Protein AF-X1B6W2-F1 (afdb_monomer_lite)

Foldseek 3Di:
DKDWDDPPPPPDIDDIDDQPDAFDDWDWDQFPVRKIKIWGWHLPPQGAIKIWIGNPVHHTDPVRIDGQTGDDQDDDPVRHRPPDDPVQASPKFPWDWDQDPVRKIKIWIWHADPVVRDIDIDIGIGHDD

pLDDT: mean 88.71, std 12.76, range [46.94, 98.75]

Radius of gyration: 16.33 Å; chains: 1; bounding box: 41×33×41 Å

Secondary structure (DSSP, 8-state):
-EE---SSTTSS----EE-S---S-EEEEE-TTS-EEEEEEE-SSSPEEEEEEESSSS---GGG-EEEE-----B-TTSSB-SS--HHHH--EEEEEEE-TTS-EEEEEEEEETTTTEEEEEEEEE---

InterPro domains:
  IPR036278 Sialidase superfamily [SSF50939] (3-122)

Organism: NCBI:txid412755

Structure (mmCIF, N/CA/C/O backbone):
data_AF-X1B6W2-F1
#
_entry.id   AF-X1B6W2-F1
#
loop_
_atom_site.group_PDB
_atom_site.id
_atom_site.type_symbol
_atom_site.label_atom_id
_atom_site.label_alt_id
_atom_site.label_comp_id
_atom_site.label_asym_id
_atom_site.label_entity_id
_atom_site.label_seq_id
_atom_site.pdbx_PDB_ins_code
_atom_site.Cartn_x
_atom_site.Cartn_y
_atom_site.Cartn_z
_atom_site.occupancy
_atom_site.B_iso_or_equiv
_atom_site.auth_seq_id
_atom_site.auth_comp_id
_atom_site.auth_asym_id
_atom_site.auth_atom_id
_atom_sit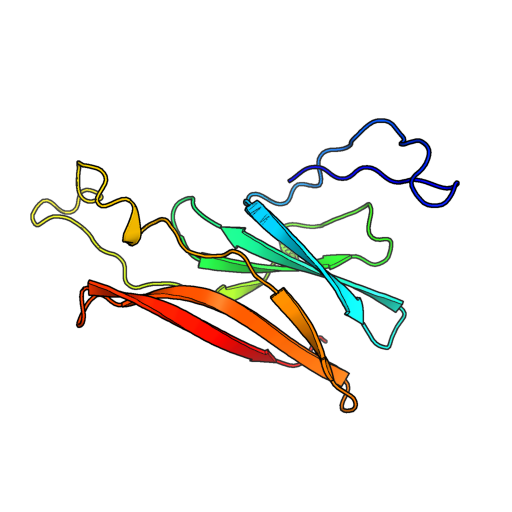e.pdbx_PDB_model_num
ATOM 1 N N . LEU A 1 1 ? -4.711 10.112 -0.545 1.00 90.69 1 LEU A N 1
ATOM 2 C CA . LEU A 1 1 ? -5.714 9.124 -0.106 1.00 90.69 1 LEU A CA 1
ATOM 3 C C . LEU A 1 1 ? -6.691 9.778 0.863 1.00 90.69 1 LEU A C 1
ATOM 5 O O . LEU A 1 1 ? -6.368 10.792 1.482 1.00 90.69 1 LEU A O 1
ATOM 9 N N . PHE A 1 2 ? -7.896 9.226 0.931 1.00 92.94 2 PHE A N 1
ATOM 10 C CA . PHE A 1 2 ? -8.923 9.574 1.907 1.00 92.94 2 PHE A CA 1
ATOM 11 C C . PHE A 1 2 ? -9.391 8.280 2.567 1.00 92.94 2 PHE A C 1
ATOM 13 O O . PHE A 1 2 ? -9.331 7.227 1.935 1.00 92.94 2 PHE A O 1
ATOM 20 N N . VAL A 1 3 ? -9.849 8.373 3.808 1.00 93.00 3 VAL A N 1
ATOM 21 C CA . VAL A 1 3 ? -10.404 7.254 4.570 1.00 93.00 3 VAL A CA 1
ATOM 22 C C . VAL A 1 3 ? -11.816 7.604 5.015 1.00 93.00 3 VAL A C 1
ATOM 24 O O . VAL A 1 3 ? -12.108 8.760 5.322 1.00 93.00 3 VAL A O 1
ATOM 27 N N . SER A 1 4 ? -12.691 6.611 5.036 1.00 94.50 4 SER A N 1
ATOM 28 C CA . SER A 1 4 ? -13.959 6.650 5.755 1.00 94.50 4 SER A CA 1
ATOM 29 C C . SER A 1 4 ? -14.124 5.320 6.481 1.00 94.50 4 SER A C 1
ATOM 31 O O . SER A 1 4 ? -13.552 4.320 6.051 1.00 94.50 4 SER A O 1
ATOM 33 N N . SER A 1 5 ? -14.877 5.316 7.573 1.00 94.00 5 SER A N 1
ATOM 34 C CA . SER A 1 5 ? -15.165 4.127 8.368 1.00 94.00 5 SER A CA 1
ATOM 35 C C . SER A 1 5 ? -16.667 3.862 8.417 1.00 94.00 5 SER A C 1
ATOM 37 O O . SER A 1 5 ? -17.491 4.765 8.234 1.00 94.00 5 SER A O 1
ATOM 39 N N . SER A 1 6 ? -16.996 2.599 8.659 1.00 95.81 6 SER A N 1
ATOM 40 C CA . SER A 1 6 ? -18.341 2.102 8.915 1.00 95.81 6 SER A CA 1
ATOM 41 C C . SER A 1 6 ? -18.321 1.343 10.239 1.00 95.81 6 SER A C 1
ATOM 43 O O . SER A 1 6 ? -17.375 0.606 10.513 1.00 95.81 6 SER A O 1
ATOM 45 N N . GLU A 1 7 ? -19.366 1.522 11.043 1.00 96.12 7 GLU A N 1
ATOM 46 C CA . GLU A 1 7 ? -19.573 0.803 12.310 1.00 96.12 7 GLU A CA 1
ATOM 47 C C . GLU A 1 7 ? -20.705 -0.238 12.200 1.00 96.12 7 GLU A C 1
ATOM 49 O O . GLU A 1 7 ? -21.035 -0.913 13.170 1.00 96.12 7 GLU A O 1
ATOM 54 N N . ASP A 1 8 ? -21.296 -0.393 11.010 1.00 97.62 8 ASP A N 1
ATOM 55 C CA . ASP A 1 8 ? -22.479 -1.221 10.745 1.00 97.62 8 ASP A CA 1
ATOM 56 C C . ASP A 1 8 ? -22.242 -2.265 9.639 1.00 97.62 8 ASP A C 1
ATOM 58 O O . ASP A 1 8 ? -23.157 -2.656 8.914 1.00 97.62 8 ASP A O 1
ATOM 62 N N . GLY A 1 9 ? -20.997 -2.733 9.499 1.00 96.81 9 GLY A N 1
ATOM 63 C CA . GLY A 1 9 ? -20.641 -3.782 8.538 1.00 96.81 9 GLY A CA 1
ATOM 64 C C . GLY A 1 9 ? -20.656 -3.325 7.076 1.00 96.81 9 GLY A C 1
ATOM 65 O O . GLY A 1 9 ? -20.796 -4.152 6.178 1.00 96.81 9 GLY A O 1
ATOM 66 N N . GLY A 1 10 ? -20.510 -2.021 6.827 1.00 97.56 10 GLY A N 1
ATOM 67 C CA . GLY A 1 10 ? -20.442 -1.427 5.491 1.00 97.56 10 GLY A CA 1
ATOM 68 C C . GLY A 1 10 ? -21.782 -0.935 4.939 1.00 97.56 10 GLY A C 1
ATOM 69 O O . GLY A 1 10 ? -21.830 -0.540 3.772 1.00 97.56 10 GLY A O 1
ATOM 70 N N . ALA A 1 11 ? -22.854 -0.941 5.741 1.00 98.12 11 ALA A N 1
ATOM 71 C CA . ALA A 1 11 ? -24.177 -0.479 5.318 1.00 98.12 11 ALA A CA 1
ATOM 72 C C . ALA A 1 11 ? -24.259 1.055 5.221 1.00 98.12 11 ALA A C 1
ATOM 74 O O . ALA A 1 11 ? -24.888 1.585 4.302 1.00 98.12 11 ALA A O 1
ATOM 75 N N . SER A 1 12 ? -23.587 1.773 6.121 1.00 97.62 12 SER A N 1
ATOM 76 C CA . SER A 1 12 ? -23.431 3.225 6.089 1.00 97.62 12 SER A CA 1
ATOM 77 C C . SER A 1 12 ? -21.998 3.645 6.418 1.00 97.62 12 SER A C 1
ATOM 79 O O . SER A 1 12 ? -21.203 2.878 6.961 1.00 97.62 12 SER A O 1
ATOM 81 N N . TRP A 1 13 ? -21.645 4.873 6.030 1.00 97.75 13 TRP A N 1
ATOM 82 C CA . TRP A 1 13 ? -20.280 5.387 6.121 1.00 97.75 13 TRP A CA 1
ATOM 83 C C . TRP A 1 13 ? -20.260 6.774 6.742 1.00 97.75 13 TRP A C 1
ATOM 85 O O . TRP A 1 13 ? -21.103 7.624 6.443 1.00 97.75 13 TRP A O 1
ATOM 95 N N . GLY A 1 14 ? -19.246 7.022 7.566 1.00 96.19 14 GLY A N 1
ATOM 96 C CA . GLY A 1 14 ? -18.970 8.346 8.094 1.00 96.19 14 GLY A CA 1
ATOM 97 C C . GLY A 1 14 ? -18.510 9.335 7.017 1.00 96.19 14 GLY A C 1
ATOM 98 O O . GLY A 1 14 ? -18.289 9.015 5.843 1.00 96.19 14 GLY A O 1
ATOM 99 N N . ARG A 1 15 ? -18.312 10.586 7.435 1.00 95.88 15 ARG A N 1
ATOM 100 C CA . ARG A 1 15 ? -17.674 11.597 6.588 1.00 95.88 15 ARG A CA 1
ATOM 101 C C . ARG A 1 15 ? -16.214 11.211 6.342 1.00 95.88 15 ARG A C 1
ATOM 103 O O . ARG A 1 15 ? -15.466 11.004 7.296 1.00 95.88 15 ARG A O 1
ATOM 110 N N . TYR A 1 16 ? -15.799 11.208 5.077 1.00 94.38 16 TYR A N 1
ATOM 111 C CA . TYR A 1 16 ? -14.410 10.938 4.719 1.00 94.38 16 TYR A CA 1
ATOM 112 C C . TYR A 1 16 ? -13.444 11.981 5.306 1.00 94.38 16 TYR A C 1
ATOM 114 O O . TYR A 1 16 ? -13.775 13.161 5.467 1.00 94.38 16 TYR A O 1
ATOM 122 N N . ARG A 1 17 ? -12.216 11.544 5.584 1.00 92.06 17 ARG A N 1
ATOM 123 C CA . ARG A 1 17 ? -11.110 12.358 6.099 1.00 92.06 17 ARG A CA 1
ATOM 124 C C . ARG A 1 17 ? -9.878 12.173 5.226 1.00 92.06 17 ARG A C 1
ATOM 126 O O . ARG A 1 17 ? -9.690 11.136 4.594 1.00 92.06 17 ARG A O 1
ATOM 133 N N . ARG A 1 18 ? -9.040 13.204 5.147 1.00 92.00 18 ARG A N 1
ATOM 134 C CA . ARG A 1 18 ? -7.771 13.138 4.414 1.00 92.00 18 ARG A CA 1
ATOM 135 C C . ARG A 1 18 ? -6.748 12.407 5.279 1.00 92.00 18 ARG A C 1
ATOM 137 O O . ARG A 1 18 ? -6.579 12.784 6.428 1.00 92.00 18 ARG A O 1
ATOM 144 N N . THR A 1 19 ? -6.048 11.423 4.718 1.00 91.38 19 THR A N 1
ATOM 145 C CA . THR A 1 19 ? -5.067 10.614 5.469 1.00 91.38 19 THR A CA 1
ATOM 146 C C . THR A 1 19 ? -3.666 11.229 5.499 1.00 91.38 19 THR A C 1
ATOM 148 O O . THR A 1 19 ? -2.747 10.641 6.034 1.00 91.38 19 THR A O 1
ATOM 151 N N . GLY A 1 20 ? -3.423 12.359 4.833 1.00 90.62 20 GLY A N 1
ATOM 152 C CA . GLY A 1 20 ? -2.059 12.876 4.632 1.00 90.62 20 GLY A CA 1
ATOM 153 C C . GLY A 1 20 ? -1.246 12.094 3.588 1.00 90.62 20 GLY A C 1
ATOM 154 O O . GLY A 1 20 ? -0.531 12.712 2.809 1.00 90.62 20 GLY A O 1
ATOM 155 N N . LEU A 1 21 ? -1.453 10.778 3.448 1.00 93.19 21 LEU A N 1
ATOM 156 C CA . LEU A 1 21 ? -0.775 9.948 2.448 1.00 93.19 21 LEU A CA 1
ATOM 157 C C . LEU A 1 21 ? -1.078 10.412 1.016 1.00 93.19 21 LEU A C 1
ATOM 159 O O . LEU A 1 21 ? -2.233 10.422 0.561 1.00 93.19 21 LEU A O 1
ATOM 163 N N . TRP A 1 22 ? -0.030 10.748 0.267 1.00 93.00 22 TRP A N 1
ATOM 164 C CA . TRP A 1 22 ? -0.131 11.076 -1.151 1.00 93.00 22 TRP A CA 1
ATOM 165 C C . TRP A 1 22 ? 0.078 9.822 -2.007 1.00 93.00 22 TRP A C 1
ATOM 167 O O . TRP A 1 22 ? 1.161 9.249 -2.019 1.00 93.00 22 TRP A O 1
ATOM 177 N N . GLY A 1 23 ? -0.944 9.392 -2.746 1.00 93.25 23 GLY A N 1
ATOM 178 C CA . GLY A 1 23 ? -0.869 8.193 -3.583 1.00 93.25 23 GLY A CA 1
ATOM 179 C C . GLY A 1 23 ? -2.233 7.585 -3.897 1.00 93.25 23 GLY A C 1
ATOM 180 O O . GLY A 1 23 ? -3.250 8.108 -3.434 1.00 93.25 23 GLY A O 1
ATOM 181 N N . TYR A 1 24 ? -2.241 6.539 -4.729 1.00 94.50 24 TYR A N 1
ATOM 182 C CA . TYR A 1 24 ? -3.373 5.657 -5.052 1.00 94.50 24 TYR A CA 1
ATOM 183 C C . TYR A 1 24 ? -2.954 4.522 -6.028 1.00 94.50 24 TYR A C 1
ATOM 185 O O . TYR A 1 24 ? -1.966 4.675 -6.754 1.00 94.50 24 TYR A O 1
ATOM 193 N N . PRO A 1 25 ? -3.737 3.424 -6.118 1.00 96.19 25 PRO A N 1
ATOM 194 C CA . PRO A 1 25 ? -4.671 2.965 -5.085 1.00 96.19 25 PRO A CA 1
ATOM 195 C C . PRO A 1 25 ? -3.901 2.442 -3.861 1.00 96.19 25 PRO A C 1
ATOM 197 O O . PRO A 1 25 ? -2.677 2.291 -3.922 1.00 96.19 25 PRO A O 1
ATOM 200 N N . ALA A 1 26 ? -4.621 2.221 -2.764 1.00 95.56 26 ALA A N 1
ATOM 201 C CA . ALA A 1 26 ? -4.091 1.631 -1.541 1.00 95.56 26 ALA A CA 1
ATOM 202 C C . ALA A 1 26 ? -4.736 0.270 -1.275 1.00 95.56 26 ALA A C 1
ATOM 204 O O . ALA A 1 26 ? -5.889 0.066 -1.652 1.00 95.56 26 ALA A O 1
ATOM 205 N N . ASP A 1 27 ? -3.997 -0.597 -0.599 1.00 97.69 27 ASP A N 1
ATOM 206 C CA . ASP A 1 27 ? -4.463 -1.850 -0.017 1.00 97.69 27 ASP A CA 1
ATOM 207 C C . ASP A 1 27 ? -4.015 -1.922 1.445 1.00 97.69 27 ASP A C 1
ATOM 209 O O . ASP A 1 27 ? -2.957 -1.382 1.786 1.00 97.69 27 ASP A O 1
ATOM 213 N N . LEU A 1 28 ? -4.840 -2.514 2.310 1.00 95.81 28 LEU A N 1
ATOM 214 C CA . LEU A 1 28 ? -4.631 -2.521 3.757 1.00 95.81 28 LEU A CA 1
ATOM 215 C C . LEU A 1 28 ? -4.592 -3.947 4.302 1.00 95.81 28 LEU A C 1
ATOM 217 O O . LEU A 1 28 ? -5.440 -4.769 3.964 1.00 95.81 28 LEU A O 1
ATOM 221 N N . VAL A 1 29 ? -3.664 -4.195 5.226 1.00 97.50 29 VAL A N 1
ATOM 222 C CA . VAL A 1 29 ? -3.589 -5.434 6.010 1.00 97.50 29 VAL A CA 1
ATOM 223 C C . VAL A 1 29 ? -3.394 -5.141 7.490 1.00 97.50 29 VAL A C 1
ATOM 225 O O . VAL A 1 29 ? -2.745 -4.162 7.859 1.00 97.50 29 VAL A O 1
ATOM 228 N N . THR A 1 30 ? -3.937 -6.011 8.338 1.00 97.38 30 THR A N 1
ATOM 229 C CA . THR A 1 30 ? -3.720 -5.978 9.788 1.00 97.38 30 THR A CA 1
ATOM 230 C C . THR A 1 30 ? -2.461 -6.762 10.135 1.00 97.38 30 THR A C 1
ATOM 232 O O . THR A 1 30 ? -2.328 -7.920 9.744 1.00 97.38 30 THR A O 1
ATOM 235 N N . LEU A 1 31 ? -1.544 -6.131 10.862 1.00 97.06 31 LEU A N 1
ATOM 236 C CA . LEU A 1 31 ? -0.317 -6.734 11.375 1.00 97.06 31 LEU A CA 1
ATOM 237 C C . LEU A 1 31 ? -0.605 -7.600 12.611 1.00 97.06 31 LEU A C 1
ATOM 239 O O . LEU A 1 31 ? -1.655 -7.479 13.243 1.00 97.06 31 LEU A O 1
ATOM 243 N N . GLY A 1 32 ? 0.345 -8.464 12.981 1.00 95.00 32 GLY A N 1
ATOM 244 C CA . GLY A 1 32 ? 0.187 -9.397 14.106 1.00 95.00 32 GLY A CA 1
ATOM 245 C C . GLY A 1 32 ? -0.024 -8.729 15.473 1.00 95.00 32 GLY A C 1
ATOM 246 O O . GLY A 1 32 ? -0.554 -9.358 16.384 1.00 95.00 32 GLY A O 1
ATOM 247 N N . ASP A 1 33 ? 0.347 -7.456 15.611 1.00 94.69 33 ASP A N 1
ATOM 248 C CA . ASP A 1 33 ? 0.161 -6.644 16.820 1.00 94.69 33 ASP A CA 1
ATOM 249 C C . ASP A 1 33 ? -1.105 -5.763 16.790 1.00 94.69 33 ASP A C 1
ATOM 251 O O . ASP A 1 33 ? -1.336 -4.983 17.712 1.00 94.69 33 ASP A O 1
ATOM 255 N N . GLY A 1 34 ? -1.940 -5.895 15.754 1.00 95.38 34 GLY A N 1
ATOM 256 C CA . GLY A 1 34 ? -3.193 -5.154 15.600 1.00 95.38 34 GLY A CA 1
ATOM 257 C C . GLY A 1 34 ? -3.069 -3.816 14.870 1.00 95.38 34 GLY A C 1
ATOM 258 O O . GLY A 1 34 ? -4.101 -3.251 14.506 1.00 95.38 34 GLY A O 1
ATOM 259 N N . ARG A 1 35 ? -1.851 -3.330 14.587 1.00 95.75 35 ARG A N 1
ATOM 260 C CA . ARG A 1 35 ? -1.647 -2.153 13.727 1.00 95.75 35 ARG A CA 1
ATOM 261 C C . ARG A 1 35 ? -2.084 -2.448 12.288 1.00 95.75 35 ARG A C 1
ATOM 263 O O . ARG A 1 35 ? -2.183 -3.599 11.865 1.00 95.75 35 ARG A O 1
ATOM 270 N N . LEU A 1 36 ? -2.309 -1.403 11.500 1.00 95.69 36 LEU A N 1
ATOM 271 C CA . LEU A 1 36 ? -2.690 -1.488 10.090 1.00 95.69 36 LEU A CA 1
ATOM 272 C C . LEU A 1 36 ? -1.559 -0.986 9.195 1.00 95.69 36 LEU A C 1
ATOM 274 O O . LEU A 1 36 ? -1.050 0.117 9.381 1.00 95.69 36 LEU A O 1
ATOM 278 N N . LEU A 1 37 ? -1.200 -1.767 8.179 1.00 97.06 37 LEU A N 1
ATOM 279 C CA . LEU A 1 37 ? -0.279 -1.356 7.123 1.00 97.06 37 LEU A CA 1
ATOM 280 C C . LEU A 1 37 ? -1.067 -1.040 5.853 1.00 97.06 37 LEU A C 1
ATOM 282 O O . LEU A 1 37 ? -1.794 -1.891 5.349 1.00 97.06 37 LEU A O 1
ATOM 286 N N . ALA A 1 38 ? -0.879 0.160 5.304 1.00 97.06 38 ALA A N 1
ATOM 287 C CA . ALA A 1 38 ? -1.356 0.530 3.977 1.00 97.06 38 ALA A CA 1
ATOM 288 C C . ALA A 1 38 ? -0.205 0.488 2.975 1.00 97.06 38 ALA A C 1
ATOM 290 O O . ALA A 1 38 ? 0.729 1.282 3.080 1.00 97.06 38 ALA A O 1
ATOM 291 N N . ALA A 1 39 ? -0.300 -0.372 1.965 1.00 97.94 39 ALA A N 1
ATOM 292 C CA . ALA A 1 39 ? 0.540 -0.320 0.776 1.00 97.94 39 ALA A CA 1
ATOM 293 C C . ALA A 1 39 ? -0.149 0.529 -0.293 1.00 97.94 39 ALA A C 1
ATOM 295 O O . ALA A 1 39 ? -1.343 0.376 -0.526 1.00 97.94 39 ALA A O 1
ATOM 296 N N . TYR A 1 40 ? 0.567 1.426 -0.967 1.00 97.50 40 TYR A N 1
ATOM 297 C CA . TYR A 1 40 ? -0.033 2.302 -1.973 1.00 97.50 40 TYR A CA 1
ATOM 298 C C . TYR A 1 40 ? 0.933 2.715 -3.084 1.00 97.50 40 TYR A C 1
ATOM 300 O O . TYR A 1 40 ? 2.145 2.846 -2.896 1.00 97.50 40 TYR A O 1
ATOM 308 N N . GLY A 1 41 ? 0.374 2.962 -4.271 1.00 96.50 41 GLY A N 1
ATOM 309 C CA . GLY A 1 41 ? 1.118 3.543 -5.388 1.00 96.50 41 GLY A CA 1
ATOM 310 C C . GLY A 1 41 ? 1.394 5.034 -5.174 1.00 96.50 41 GLY A C 1
ATOM 311 O O . GLY A 1 41 ? 0.488 5.804 -4.856 1.00 96.50 41 GLY A O 1
ATOM 312 N N . HIS A 1 42 ? 2.627 5.475 -5.403 1.00 94.19 42 HIS A N 1
ATOM 313 C CA . HIS A 1 42 ? 3.034 6.879 -5.395 1.00 94.19 42 HIS A CA 1
ATOM 314 C C . HIS A 1 42 ? 3.406 7.303 -6.823 1.00 94.19 42 HIS A C 1
ATOM 316 O O . HIS A 1 42 ? 4.526 7.102 -7.275 1.00 94.19 42 HIS A O 1
ATOM 322 N N . ARG A 1 43 ? 2.451 7.877 -7.567 1.00 89.75 43 ARG A N 1
ATOM 323 C CA . ARG A 1 43 ? 2.610 8.223 -9.001 1.00 89.75 43 ARG A CA 1
ATOM 324 C C . ARG A 1 43 ? 3.018 9.681 -9.276 1.00 89.75 43 ARG A C 1
ATOM 326 O O . ARG A 1 43 ? 2.843 10.183 -10.389 1.00 89.75 43 ARG A O 1
ATOM 333 N N . ARG A 1 44 ? 3.573 10.367 -8.275 1.00 85.38 44 ARG A N 1
ATOM 334 C CA . ARG A 1 44 ? 4.235 11.679 -8.400 1.00 85.38 44 ARG A CA 1
ATOM 335 C C . ARG A 1 44 ? 5.722 11.484 -8.207 1.00 85.38 44 ARG A C 1
ATOM 337 O O . ARG A 1 44 ? 6.103 10.622 -7.431 1.00 85.38 44 ARG A O 1
ATOM 344 N N . ASP A 1 45 ? 6.534 12.284 -8.879 1.00 83.25 45 ASP A N 1
ATOM 345 C CA . ASP A 1 45 ? 7.981 12.146 -8.771 1.00 83.25 45 ASP A CA 1
ATOM 346 C C . ASP A 1 45 ? 8.450 12.460 -7.332 1.00 83.25 45 ASP A C 1
ATOM 348 O O . ASP A 1 45 ? 7.976 13.437 -6.740 1.00 83.25 45 ASP A O 1
ATOM 352 N N . PRO A 1 46 ? 9.336 11.633 -6.745 1.00 85.94 46 PRO A N 1
ATOM 353 C CA . PRO A 1 46 ? 9.827 10.355 -7.276 1.00 85.94 46 PRO A CA 1
ATOM 354 C C . PRO A 1 46 ? 8.742 9.261 -7.242 1.00 85.94 46 PRO A C 1
ATOM 356 O O . PRO A 1 46 ? 8.117 9.026 -6.203 1.00 85.94 46 PRO A O 1
ATOM 359 N N . ILE A 1 47 ? 8.499 8.604 -8.385 1.00 89.44 47 ILE A N 1
ATOM 360 C CA . ILE A 1 47 ? 7.477 7.554 -8.471 1.00 89.44 47 ILE A CA 1
ATOM 361 C C . ILE A 1 47 ? 7.921 6.290 -7.732 1.00 89.44 47 ILE A C 1
ATOM 363 O O . ILE A 1 47 ? 9.106 5.973 -7.691 1.00 89.44 47 ILE A O 1
ATOM 367 N N . GLY A 1 48 ? 6.973 5.551 -7.166 1.00 94.31 48 GLY A N 1
ATOM 368 C CA . GLY A 1 48 ? 7.290 4.333 -6.432 1.00 94.31 48 GLY A CA 1
ATOM 369 C C . GLY A 1 48 ? 6.090 3.662 -5.791 1.00 94.31 48 GLY A C 1
ATOM 370 O O . GLY A 1 48 ? 4.940 4.043 -6.018 1.00 94.31 48 GLY A O 1
ATOM 371 N N . ILE A 1 49 ? 6.388 2.667 -4.965 1.00 97.44 49 ILE A N 1
ATOM 372 C CA . ILE A 1 49 ? 5.438 2.010 -4.069 1.00 97.44 49 ILE A CA 1
ATOM 373 C C . ILE A 1 49 ? 5.860 2.320 -2.650 1.00 97.44 49 ILE A C 1
ATOM 375 O O . ILE A 1 49 ? 7.040 2.211 -2.306 1.00 97.44 49 ILE A O 1
ATOM 379 N N . LYS A 1 50 ? 4.893 2.715 -1.832 1.00 97.06 50 LYS A N 1
ATOM 380 C CA . LYS A 1 50 ? 5.122 3.056 -0.437 1.00 97.06 50 LYS A CA 1
ATOM 381 C C . LYS A 1 50 ? 4.241 2.212 0.467 1.00 97.06 50 LYS A C 1
ATOM 383 O O . LYS A 1 50 ? 3.172 1.767 0.055 1.00 97.06 50 LYS A O 1
ATOM 388 N N . VAL A 1 51 ? 4.695 2.032 1.696 1.00 97.19 51 VAL A N 1
ATOM 389 C CA . VAL A 1 51 ? 3.906 1.494 2.800 1.00 97.19 51 VAL A CA 1
ATOM 390 C C . VAL A 1 51 ? 3.885 2.500 3.938 1.00 97.19 51 VAL A C 1
ATOM 392 O O . VAL A 1 51 ? 4.861 3.221 4.128 1.00 97.19 51 VAL A O 1
ATOM 395 N N . ALA A 1 52 ? 2.792 2.570 4.683 1.00 96.19 52 ALA A N 1
ATOM 396 C CA . ALA A 1 52 ? 2.686 3.346 5.915 1.00 96.19 52 ALA A CA 1
ATOM 397 C C . ALA A 1 52 ? 1.953 2.514 6.967 1.00 96.19 52 ALA A C 1
ATOM 399 O O . ALA A 1 52 ? 1.082 1.720 6.615 1.00 96.19 52 ALA A O 1
ATOM 400 N N . VAL A 1 53 ? 2.303 2.704 8.236 1.00 94.88 53 VAL A N 1
ATOM 401 C CA . VAL A 1 53 ? 1.674 2.012 9.368 1.00 94.88 53 VAL A CA 1
ATOM 402 C C . VAL A 1 53 ? 0.835 3.007 10.162 1.00 94.88 53 VAL A C 1
ATOM 404 O O . VAL A 1 53 ? 1.220 4.169 10.311 1.00 94.88 53 VAL A O 1
ATOM 407 N N . SER A 1 54 ? -0.312 2.543 10.636 1.00 93.88 54 SER A N 1
ATOM 408 C CA . SER A 1 54 ? -1.251 3.267 11.483 1.00 93.88 54 SER A CA 1
ATOM 409 C C . SER A 1 54 ? -1.658 2.386 12.659 1.00 93.88 54 SER A C 1
ATOM 411 O O . SER A 1 54 ? -1.867 1.186 12.482 1.00 93.88 54 SER A O 1
ATOM 413 N N . ASP A 1 55 ? -1.792 2.977 13.843 1.00 93.44 55 ASP A N 1
ATOM 414 C CA . ASP A 1 55 ? -2.234 2.254 15.040 1.00 93.44 55 ASP A CA 1
ATOM 415 C C . ASP A 1 55 ? -3.759 2.040 15.064 1.00 93.44 55 ASP A C 1
ATOM 417 O O . ASP A 1 55 ? -4.233 1.092 15.683 1.00 93.44 55 ASP A O 1
ATOM 421 N N . ASP A 1 56 ? -4.532 2.889 14.376 1.00 90.69 56 ASP A N 1
ATOM 422 C CA . ASP A 1 56 ? -6.003 2.905 14.433 1.00 90.69 56 ASP A CA 1
ATOM 423 C C . ASP A 1 56 ? -6.697 2.842 13.055 1.00 90.69 56 ASP A C 1
ATOM 425 O O . ASP A 1 56 ? -7.921 2.732 12.969 1.00 90.69 56 ASP A O 1
ATOM 429 N N . GLY A 1 57 ? -5.934 2.920 11.961 1.00 89.06 57 GLY A N 1
ATOM 430 C CA . GLY A 1 57 ? -6.433 2.924 10.583 1.00 89.06 57 GLY A CA 1
ATOM 431 C C . GLY A 1 57 ? -7.059 4.241 10.125 1.00 89.06 57 GLY A C 1
ATOM 432 O O . GLY A 1 57 ? -7.467 4.364 8.964 1.00 89.06 57 GLY A O 1
ATOM 433 N N . LEU A 1 58 ? -7.133 5.241 10.999 1.00 87.69 58 LEU A N 1
ATOM 434 C CA . LEU A 1 58 ? -7.744 6.542 10.739 1.00 87.69 58 LEU A CA 1
ATOM 435 C C . LEU A 1 58 ? -6.680 7.628 10.617 1.00 87.69 58 LEU A C 1
ATOM 437 O O . LEU A 1 58 ? -6.764 8.479 9.723 1.00 87.69 58 LEU A O 1
ATOM 441 N N . GLU A 1 59 ? -5.673 7.573 11.481 1.00 87.44 59 GLU A N 1
ATOM 442 C CA . GLU A 1 59 ? -4.537 8.476 11.496 1.00 87.44 59 GLU A CA 1
ATOM 443 C C . GLU A 1 59 ? -3.351 7.844 10.780 1.00 87.44 59 GLU A C 1
ATOM 445 O O . GLU A 1 59 ? -2.857 6.776 11.133 1.00 87.44 59 GLU A O 1
ATOM 450 N N . TRP A 1 60 ? -2.873 8.522 9.744 1.00 90.06 60 TRP A N 1
ATOM 451 C CA . TRP A 1 60 ? -1.731 8.076 8.962 1.00 90.06 60 TRP A CA 1
ATOM 452 C C . TRP A 1 60 ? -0.682 9.181 8.964 1.00 90.06 60 TRP A C 1
ATOM 454 O O . TRP A 1 60 ? -1.016 10.353 8.777 1.00 90.06 60 TRP A O 1
ATOM 464 N N . ASN A 1 61 ? 0.588 8.816 9.142 1.00 78.12 61 ASN A N 1
ATOM 465 C CA . ASN A 1 61 ? 1.694 9.768 9.121 1.00 78.12 61 ASN A CA 1
ATOM 466 C C . ASN A 1 61 ? 2.583 9.540 7.886 1.00 78.12 61 ASN A C 1
ATOM 468 O O . ASN A 1 61 ? 3.155 8.463 7.711 1.00 78.12 61 ASN A O 1
ATOM 472 N N . GLU A 1 62 ? 2.726 10.565 7.037 1.00 78.19 62 GLU A N 1
ATOM 473 C CA . GLU A 1 62 ? 3.627 10.527 5.876 1.00 78.19 62 GLU A CA 1
ATOM 474 C C . GLU A 1 62 ? 5.105 10.406 6.294 1.00 78.19 62 GLU A C 1
ATOM 476 O O . GLU A 1 62 ? 5.893 9.809 5.564 1.00 78.19 62 GLU A O 1
ATOM 481 N N . GLU A 1 63 ? 5.480 10.867 7.491 1.00 82.50 63 GLU A N 1
ATOM 482 C CA . GLU A 1 63 ? 6.829 10.702 8.060 1.00 82.50 63 GLU A CA 1
ATOM 483 C C . GLU A 1 63 ? 7.178 9.224 8.312 1.00 82.50 63 GLU A C 1
ATOM 485 O O . GLU A 1 63 ? 8.341 8.811 8.230 1.00 82.50 63 GLU A O 1
ATOM 490 N N . ASN A 1 64 ? 6.158 8.397 8.552 1.00 81.31 64 ASN A N 1
ATOM 491 C CA . ASN A 1 64 ? 6.303 6.955 8.740 1.00 81.31 64 ASN A CA 1
ATOM 492 C C . ASN A 1 64 ? 6.108 6.167 7.442 1.00 81.31 64 ASN A C 1
ATOM 494 O O . ASN A 1 64 ? 6.246 4.944 7.446 1.00 81.31 64 ASN A O 1
ATOM 498 N N . ALA A 1 65 ? 5.849 6.841 6.317 1.00 92.25 65 ALA A N 1
ATOM 499 C CA . ALA A 1 65 ? 5.835 6.171 5.031 1.00 92.25 65 ALA A CA 1
ATOM 500 C C . ALA A 1 65 ? 7.251 5.699 4.658 1.00 92.25 65 ALA A C 1
ATOM 502 O O . ALA A 1 65 ? 8.253 6.393 4.864 1.00 92.25 65 ALA A O 1
ATOM 503 N N . ARG A 1 66 ? 7.343 4.503 4.086 1.00 94.25 66 ARG A N 1
ATOM 504 C CA . ARG A 1 66 ? 8.581 3.898 3.590 1.00 94.25 66 ARG A CA 1
ATOM 505 C C . ARG A 1 66 ? 8.393 3.510 2.139 1.00 94.25 66 ARG A C 1
ATOM 507 O O . ARG A 1 66 ? 7.371 2.942 1.771 1.00 94.25 66 ARG A O 1
ATOM 514 N N . GLU A 1 67 ? 9.366 3.842 1.306 1.00 96.06 67 GLU A N 1
ATOM 515 C CA . GLU A 1 67 ? 9.395 3.376 -0.076 1.00 96.06 67 GLU A CA 1
ATOM 516 C C . GLU A 1 67 ? 9.884 1.925 -0.098 1.00 96.06 67 GLU A C 1
ATOM 518 O O . GLU A 1 67 ? 10.944 1.627 0.444 1.00 96.06 67 GLU A O 1
ATOM 523 N N . ILE A 1 68 ? 9.105 1.034 -0.710 1.00 97.19 68 ILE A N 1
ATOM 524 C CA . ILE A 1 68 ? 9.461 -0.385 -0.880 1.00 97.19 68 ILE A CA 1
ATOM 525 C C . ILE A 1 68 ? 9.880 -0.706 -2.317 1.00 97.19 68 ILE A C 1
ATOM 527 O O . ILE A 1 68 ? 10.378 -1.794 -2.590 1.00 97.19 68 ILE A O 1
ATOM 531 N N . TYR A 1 69 ? 9.665 0.229 -3.246 1.00 96.25 69 TYR A N 1
ATOM 532 C CA . TYR A 1 69 ? 10.088 0.101 -4.633 1.00 96.25 69 TYR A CA 1
ATOM 533 C C . TYR A 1 69 ? 10.145 1.457 -5.333 1.00 96.25 69 TYR A C 1
ATOM 535 O O . TYR A 1 69 ? 9.249 2.290 -5.168 1.00 96.25 69 TYR A O 1
ATOM 543 N N . ARG A 1 70 ? 11.154 1.619 -6.191 1.00 92.69 70 ARG A N 1
ATOM 544 C CA . ARG A 1 70 ? 11.319 2.741 -7.113 1.00 92.69 70 ARG A CA 1
ATOM 545 C C . ARG A 1 70 ? 11.606 2.193 -8.517 1.00 92.69 70 ARG A C 1
ATOM 547 O O . ARG A 1 70 ? 12.557 1.424 -8.658 1.00 92.69 70 ARG A O 1
ATOM 554 N N . PRO A 1 71 ? 10.825 2.555 -9.545 1.00 86.31 71 PRO A N 1
ATOM 555 C CA . PRO A 1 71 ? 11.131 2.190 -10.923 1.00 86.31 71 PRO A CA 1
ATOM 556 C C . PRO A 1 71 ? 12.342 2.969 -11.461 1.00 86.31 71 PRO A C 1
ATOM 558 O O . PRO A 1 71 ? 12.692 4.017 -10.907 1.00 86.31 71 PRO A O 1
ATOM 561 N N . PRO A 1 72 ? 12.942 2.511 -12.574 1.00 76.88 72 PRO A N 1
ATOM 562 C CA . PRO A 1 72 ? 13.928 3.287 -13.323 1.00 76.88 72 PRO A CA 1
ATOM 563 C C . PRO A 1 72 ? 13.375 4.658 -13.719 1.00 76.88 72 PRO A C 1
ATOM 565 O O . PRO A 1 72 ? 12.217 4.762 -14.103 1.00 76.88 72 PRO A O 1
ATOM 568 N N . ASN A 1 73 ? 14.185 5.716 -13.647 1.00 73.69 73 ASN A N 1
ATOM 569 C CA . ASN A 1 73 ? 13.740 7.051 -14.041 1.00 73.69 73 ASN A CA 1
ATOM 570 C C . ASN A 1 73 ? 13.833 7.220 -15.565 1.00 73.69 73 ASN A C 1
ATOM 572 O O . ASN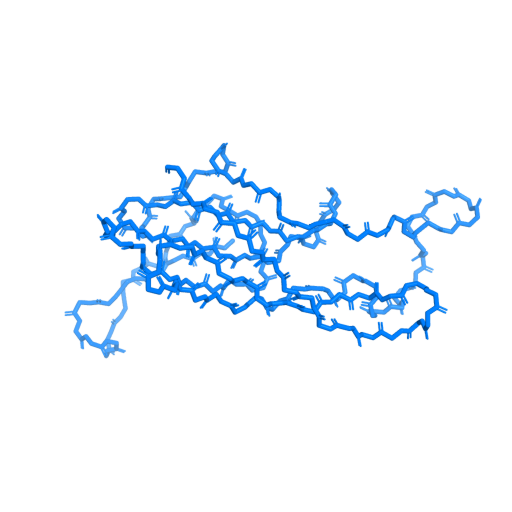 A 1 73 ? 14.896 7.552 -16.084 1.00 73.69 73 ASN A O 1
ATOM 576 N N . LEU A 1 74 ? 12.726 6.998 -16.276 1.00 70.81 74 LEU A N 1
ATOM 577 C CA . LEU A 1 74 ? 12.674 7.169 -17.730 1.00 70.81 74 LEU A CA 1
ATOM 578 C C . LEU A 1 74 ? 12.495 8.650 -18.099 1.00 70.81 74 LEU A C 1
ATOM 580 O O . LEU A 1 74 ? 11.397 9.209 -18.006 1.00 70.81 74 LEU A O 1
ATOM 584 N N . THR A 1 75 ? 13.584 9.288 -18.525 1.00 64.75 75 THR A N 1
ATOM 585 C CA . THR A 1 75 ? 13.587 10.637 -19.107 1.00 64.75 75 THR A CA 1
ATOM 586 C C . THR A 1 75 ? 13.736 10.565 -20.623 1.00 64.75 75 THR A C 1
ATOM 588 O O . THR A 1 75 ? 14.349 9.638 -21.145 1.00 64.75 75 THR A O 1
ATOM 591 N N . ASN A 1 76 ? 13.217 11.564 -21.334 1.00 60.47 76 ASN A N 1
ATOM 592 C CA . ASN A 1 76 ? 13.631 11.820 -22.712 1.00 60.47 76 ASN A CA 1
ATOM 593 C C . ASN A 1 76 ? 15.109 12.242 -22.760 1.00 60.47 76 ASN A C 1
ATOM 595 O O . ASN A 1 76 ? 15.683 12.645 -21.744 1.00 60.47 76 ASN A O 1
ATOM 599 N N . ASP A 1 77 ? 15.687 12.238 -23.963 1.00 60.25 77 ASP A N 1
ATOM 600 C CA . ASP A 1 77 ? 17.055 12.705 -24.237 1.00 60.25 77 ASP A CA 1
ATOM 601 C C . ASP A 1 77 ? 17.320 14.150 -23.760 1.00 60.25 77 ASP A C 1
ATOM 603 O O . ASP A 1 77 ? 18.459 14.520 -23.489 1.00 60.25 77 ASP A O 1
ATOM 607 N N . ASP A 1 78 ? 16.274 14.974 -23.619 1.00 63.62 78 ASP A N 1
ATOM 608 C CA . ASP A 1 78 ? 16.343 16.352 -23.112 1.00 63.62 78 ASP A CA 1
ATOM 609 C C . ASP A 1 78 ? 16.213 16.463 -21.577 1.00 63.62 78 ASP A C 1
ATOM 611 O O . ASP A 1 78 ? 16.076 17.564 -21.035 1.00 63.62 78 ASP A O 1
ATOM 615 N N . GLY A 1 79 ? 16.232 15.331 -20.864 1.00 58.62 79 GLY A N 1
ATOM 616 C CA . GLY A 1 79 ? 16.115 15.254 -19.407 1.00 58.62 79 GLY A CA 1
ATOM 617 C C . GLY A 1 79 ? 14.717 15.571 -18.871 1.00 58.62 79 GLY A C 1
ATOM 618 O O . GLY A 1 79 ? 14.511 15.568 -17.655 1.00 58.62 79 GLY A O 1
ATOM 619 N N . ARG A 1 80 ? 13.736 15.842 -19.742 1.00 59.38 80 ARG A N 1
ATOM 620 C CA . ARG A 1 80 ? 12.342 16.021 -19.330 1.00 59.38 80 ARG A CA 1
ATOM 621 C C . ARG A 1 80 ? 11.688 14.651 -19.142 1.00 59.38 80 ARG A C 1
ATOM 623 O O . ARG A 1 80 ? 12.057 13.700 -19.835 1.00 59.38 80 ARG A O 1
ATOM 630 N N . PRO A 1 81 ? 10.695 14.519 -18.241 1.00 58.16 81 PRO A N 1
ATOM 631 C CA . PRO A 1 81 ? 9.832 13.344 -18.240 1.00 58.16 81 PRO A CA 1
ATOM 632 C C . PRO A 1 81 ? 9.301 13.163 -19.654 1.00 58.16 81 PRO A C 1
ATOM 634 O O . PRO A 1 81 ? 8.860 14.156 -20.240 1.00 58.16 81 PRO A O 1
ATOM 637 N N . ALA A 1 82 ? 9.388 11.945 -20.193 1.00 58.78 82 ALA A N 1
ATOM 638 C CA . ALA A 1 82 ? 9.079 11.706 -21.591 1.00 58.78 82 ALA A CA 1
ATOM 639 C C . ALA A 1 82 ? 7.734 12.338 -21.974 1.00 58.78 82 ALA A C 1
ATOM 641 O O . ALA A 1 82 ? 6.676 11.923 -21.494 1.00 58.78 82 ALA A O 1
ATOM 642 N N . ALA A 1 83 ? 7.788 13.445 -22.723 1.00 46.94 83 ALA A N 1
ATOM 643 C CA . ALA A 1 83 ? 6.633 14.297 -22.964 1.00 46.94 83 ALA A CA 1
ATOM 64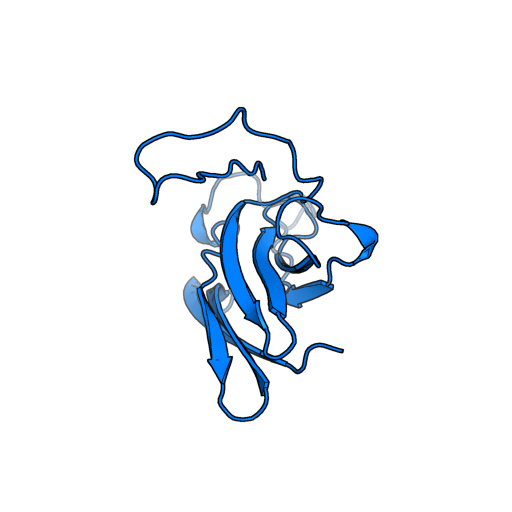4 C C . ALA A 1 83 ? 5.694 13.580 -23.937 1.00 46.94 83 ALA A C 1
ATOM 646 O O . ALA A 1 83 ? 5.874 13.632 -25.148 1.00 46.94 83 ALA A O 1
ATOM 647 N N . GLY A 1 84 ? 4.712 12.881 -23.374 1.00 48.16 84 GLY A N 1
ATOM 648 C CA . GLY A 1 84 ? 3.747 12.075 -24.108 1.00 48.16 84 GLY A CA 1
ATOM 649 C C . GLY A 1 84 ? 3.598 10.711 -23.452 1.00 48.16 84 GLY A C 1
ATOM 650 O O . GLY A 1 84 ? 4.444 9.848 -23.615 1.00 48.16 84 GLY A O 1
ATOM 651 N N . LEU A 1 85 ? 2.518 10.563 -22.686 1.00 47.81 85 LEU A N 1
ATOM 652 C CA . LEU A 1 85 ? 1.812 9.326 -22.344 1.00 47.81 85 LEU A CA 1
ATOM 653 C C . LEU A 1 85 ? 2.229 8.074 -23.153 1.00 47.81 85 LEU A C 1
ATOM 655 O O . LEU A 1 85 ? 1.484 7.622 -24.015 1.00 47.81 85 LEU A O 1
ATOM 659 N N . ASP A 1 86 ? 3.342 7.435 -22.798 1.00 50.75 86 ASP A N 1
ATOM 660 C CA . ASP A 1 86 ? 3.400 5.975 -22.802 1.00 50.75 86 ASP A CA 1
ATOM 661 C C . ASP A 1 86 ? 2.909 5.583 -21.408 1.00 50.75 86 ASP A C 1
ATOM 663 O O . ASP A 1 86 ? 3.669 5.464 -20.442 1.00 50.75 86 ASP A O 1
ATOM 667 N N . SER A 1 87 ? 1.579 5.563 -21.259 1.00 57.16 87 SER A N 1
ATOM 668 C CA . SER A 1 87 ? 0.883 5.412 -19.977 1.00 57.16 87 SER A CA 1
ATOM 669 C C . SER A 1 87 ? 1.378 4.211 -19.175 1.00 57.16 87 SER A C 1
ATOM 671 O O . SER A 1 87 ? 1.214 4.207 -17.964 1.00 57.16 87 SER A O 1
ATOM 673 N N . GLY A 1 88 ? 2.030 3.233 -19.813 1.00 62.75 88 GLY A N 1
ATOM 674 C CA . GLY A 1 88 ? 2.615 2.072 -19.157 1.00 62.75 88 GLY A CA 1
ATOM 675 C C . GLY A 1 88 ? 3.625 2.409 -18.056 1.00 62.75 88 GLY A C 1
ATOM 676 O O . GLY A 1 88 ? 3.472 1.915 -16.944 1.00 62.75 88 GLY A O 1
ATOM 677 N N . TYR A 1 89 ? 4.611 3.276 -18.303 1.00 72.81 89 TYR A N 1
ATOM 678 C CA . TYR A 1 89 ? 5.701 3.483 -17.336 1.00 72.81 89 TYR A CA 1
ATOM 679 C C . TYR A 1 89 ? 5.231 4.062 -15.996 1.00 72.81 89 TYR A C 1
ATOM 681 O O . TYR A 1 89 ? 5.644 3.602 -14.938 1.00 72.81 89 TYR A O 1
ATOM 689 N N . ARG A 1 90 ? 4.352 5.072 -16.024 1.00 78.44 90 ARG A N 1
ATOM 690 C CA . ARG A 1 90 ? 3.829 5.701 -14.794 1.00 78.44 90 ARG A CA 1
ATOM 691 C C . ARG A 1 90 ? 2.644 4.934 -14.206 1.00 78.44 90 ARG A C 1
ATOM 693 O O . ARG A 1 90 ? 2.238 5.198 -13.071 1.00 78.44 90 ARG A O 1
ATOM 700 N N . HIS A 1 91 ? 2.081 3.996 -14.964 1.00 86.62 91 HIS A N 1
ATOM 701 C CA . HIS A 1 91 ? 1.050 3.082 -14.501 1.00 86.62 91 HIS A CA 1
ATOM 702 C C . HIS A 1 91 ? 1.708 1.911 -13.769 1.00 86.62 91 HIS A C 1
ATOM 704 O O . HIS A 1 91 ? 1.841 0.820 -14.304 1.00 86.62 91 HIS A O 1
ATOM 710 N N . ILE A 1 92 ? 2.141 2.198 -12.540 1.00 91.12 92 ILE A N 1
ATOM 711 C CA . ILE A 1 92 ? 2.681 1.245 -11.561 1.00 91.12 92 ILE A CA 1
ATOM 712 C C . ILE A 1 92 ? 1.805 1.234 -10.311 1.00 91.12 92 ILE A C 1
ATOM 714 O O . ILE A 1 92 ? 1.095 2.206 -10.044 1.00 91.12 92 ILE A O 1
ATOM 718 N N . GLY A 1 93 ? 1.884 0.210 -9.479 1.00 95.69 93 GLY A N 1
ATOM 719 C CA . GLY A 1 93 ? 1.139 0.134 -8.225 1.00 95.69 93 GLY A CA 1
ATOM 720 C C . GLY A 1 93 ? 0.067 -0.924 -8.275 1.00 95.69 93 GLY A C 1
ATOM 721 O O . GLY A 1 93 ? 0.352 -2.042 -8.691 1.00 95.69 93 GLY A O 1
ATOM 722 N N . TYR A 1 94 ? -1.139 -0.577 -7.817 1.00 97.31 94 TYR A N 1
ATOM 723 C CA . TYR A 1 94 ? -2.171 -1.569 -7.495 1.00 97.31 94 TYR A CA 1
ATOM 724 C C . TYR A 1 94 ? -1.617 -2.646 -6.558 1.00 97.31 94 TYR A C 1
ATOM 726 O O . TYR A 1 94 ? -1.531 -3.810 -6.948 1.00 97.31 94 TYR A O 1
ATOM 734 N N . PRO A 1 95 ? -1.151 -2.234 -5.365 1.00 98.25 95 PRO A N 1
ATOM 735 C CA . PRO A 1 95 ? -0.601 -3.180 -4.423 1.00 98.25 95 PRO A CA 1
ATOM 736 C C . PRO A 1 95 ? -1.679 -4.142 -3.923 1.00 98.25 95 PRO A C 1
ATOM 738 O O . PRO A 1 95 ? -2.851 -3.781 -3.844 1.00 98.25 95 PRO A O 1
ATOM 741 N N . SER A 1 96 ? -1.244 -5.341 -3.561 1.00 98.56 96 SER A N 1
ATOM 742 C CA . SER A 1 96 ? -1.981 -6.306 -2.759 1.00 98.56 96 SER A CA 1
ATOM 743 C C . SER A 1 96 ? -1.027 -6.856 -1.709 1.00 98.56 96 SER A C 1
ATOM 745 O O . SER A 1 96 ? 0.044 -7.369 -2.049 1.00 98.56 96 SER A O 1
ATOM 747 N N . ALA A 1 97 ? -1.376 -6.676 -0.443 1.00 98.38 97 ALA A N 1
ATOM 748 C CA . ALA A 1 97 ? -0.560 -7.029 0.697 1.00 98.38 97 ALA A CA 1
ATOM 749 C C . ALA A 1 97 ? -1.114 -8.265 1.419 1.00 98.38 97 ALA A C 1
ATOM 751 O O . ALA A 1 97 ? -2.313 -8.531 1.419 1.00 98.38 97 ALA A O 1
ATOM 752 N N . VAL A 1 98 ? -0.223 -9.019 2.058 1.00 98.44 98 VAL A N 1
ATOM 753 C CA . VAL A 1 98 ? -0.567 -10.119 2.965 1.00 98.44 98 VAL A CA 1
ATOM 754 C C . VAL A 1 98 ? 0.478 -10.215 4.073 1.00 98.44 98 VAL A C 1
ATOM 756 O O . VAL A 1 98 ? 1.661 -9.960 3.834 1.00 98.44 98 VAL A O 1
ATOM 759 N N . VAL A 1 99 ? 0.039 -10.580 5.276 1.00 98.31 99 VAL A N 1
ATOM 760 C CA . VAL A 1 99 ? 0.909 -10.938 6.404 1.00 98.31 99 VAL A CA 1
ATOM 761 C C . VAL A 1 99 ? 1.017 -12.459 6.449 1.00 98.31 99 VAL A C 1
ATOM 763 O O . VAL A 1 99 ? 0.000 -13.146 6.354 1.00 98.31 99 VAL A O 1
ATOM 766 N N . LEU A 1 100 ? 2.237 -12.981 6.529 1.00 97.75 100 LEU A N 1
ATOM 767 C CA . LEU A 1 100 ? 2.513 -14.415 6.599 1.00 97.75 100 LEU A CA 1
ATOM 768 C C . LEU A 1 100 ? 2.568 -14.902 8.055 1.00 97.75 100 LEU A C 1
ATOM 770 O O . LEU A 1 100 ? 2.664 -14.104 8.986 1.00 97.75 100 LEU A O 1
ATOM 774 N N . ASP A 1 101 ? 2.558 -16.224 8.244 1.00 96.62 101 ASP A N 1
ATOM 775 C CA . ASP A 1 101 ? 2.581 -16.864 9.571 1.00 96.62 101 ASP A CA 1
ATOM 776 C C . ASP A 1 101 ? 3.829 -16.512 10.402 1.00 96.62 101 ASP A C 1
ATOM 778 O O . ASP A 1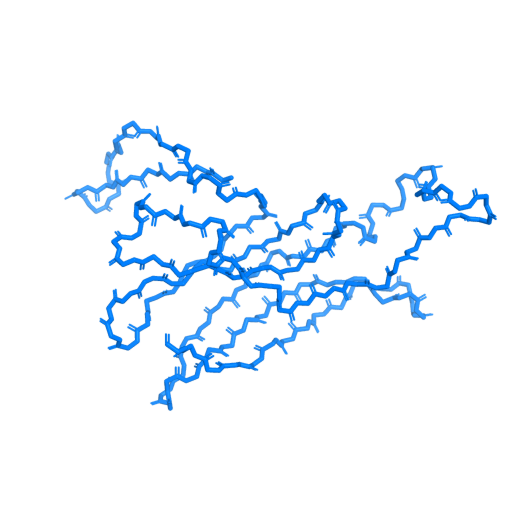 101 ? 3.792 -16.561 11.629 1.00 96.62 101 ASP A O 1
ATOM 782 N N . ASP A 1 102 ? 4.935 -16.153 9.743 1.00 96.06 102 ASP A N 1
ATOM 783 C CA . ASP A 1 102 ? 6.178 -15.716 10.388 1.00 96.06 102 ASP A CA 1
ATOM 784 C C . ASP A 1 102 ? 6.172 -14.232 10.800 1.00 96.06 102 ASP A C 1
ATOM 786 O O . ASP A 1 102 ? 7.148 -13.758 11.376 1.00 96.06 102 ASP A O 1
ATOM 790 N N . GLY A 1 103 ? 5.077 -13.511 10.538 1.00 96.19 103 GLY A N 1
ATOM 791 C CA . GLY A 1 103 ? 4.929 -12.078 10.804 1.00 96.19 103 GLY A CA 1
ATOM 792 C C . GLY A 1 103 ? 5.399 -11.176 9.661 1.00 96.19 103 GLY A C 1
ATOM 793 O O . GLY A 1 103 ? 5.093 -9.981 9.665 1.00 96.19 103 GLY A O 1
ATOM 794 N N . SER A 1 104 ? 6.066 -11.732 8.647 1.00 97.50 104 SER A N 1
ATOM 795 C CA . SER A 1 104 ? 6.576 -10.959 7.521 1.00 97.50 104 SER A CA 1
ATOM 796 C C . SER A 1 104 ? 5.452 -10.507 6.586 1.00 97.50 104 SER A C 1
ATOM 798 O O . SER A 1 104 ? 4.431 -11.175 6.412 1.00 97.50 104 SER A O 1
ATOM 800 N N . VAL A 1 105 ? 5.646 -9.369 5.920 1.00 98.38 105 VAL A N 1
ATOM 801 C CA . VAL A 1 105 ? 4.692 -8.822 4.950 1.00 98.38 105 VAL A CA 1
ATOM 802 C C . VAL A 1 105 ? 5.165 -9.124 3.532 1.00 98.38 105 VAL A C 1
ATOM 804 O O . VAL A 1 105 ? 6.356 -9.052 3.206 1.00 98.38 105 VAL A O 1
ATOM 807 N N . ARG A 1 106 ? 4.222 -9.472 2.655 1.00 98.56 106 ARG A N 1
ATOM 808 C CA . ARG A 1 106 ? 4.418 -9.518 1.202 1.00 98.56 106 ARG A CA 1
ATOM 809 C C . ARG A 1 106 ? 3.518 -8.492 0.549 1.00 98.56 106 ARG A C 1
ATOM 811 O O . ARG A 1 106 ? 2.338 -8.435 0.864 1.00 98.56 106 ARG A O 1
ATOM 818 N N . VAL A 1 107 ? 4.065 -7.717 -0.382 1.00 98.75 107 VAL A N 1
ATOM 819 C CA . VAL A 1 107 ? 3.290 -6.771 -1.193 1.00 98.75 107 VAL A CA 1
ATOM 820 C C . VAL A 1 107 ? 3.559 -7.053 -2.661 1.00 98.75 107 VAL A C 1
ATOM 822 O O . VAL A 1 107 ? 4.662 -6.802 -3.147 1.00 98.75 107 VAL A O 1
ATOM 825 N N . ALA A 1 108 ? 2.554 -7.568 -3.363 1.00 98.62 108 ALA A N 1
ATOM 826 C CA . ALA A 1 108 ? 2.562 -7.700 -4.813 1.00 98.62 108 ALA A CA 1
ATOM 827 C C . ALA A 1 108 ? 2.070 -6.399 -5.455 1.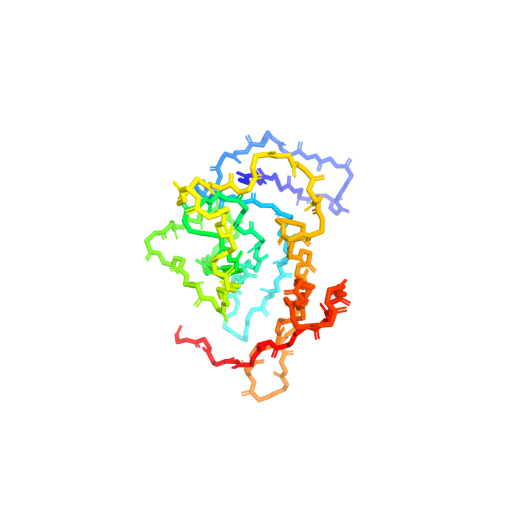00 98.62 108 ALA A C 1
ATOM 829 O O . ALA A 1 108 ? 1.121 -5.799 -4.968 1.00 98.62 108 ALA A O 1
ATOM 830 N N . PHE A 1 109 ? 2.686 -5.950 -6.542 1.00 98.25 109 PHE A N 1
ATOM 831 C CA . PHE A 1 109 ? 2.265 -4.769 -7.306 1.00 98.25 109 PHE A CA 1
ATOM 832 C C . PHE A 1 109 ? 2.779 -4.878 -8.740 1.00 98.25 109 PHE A C 1
ATOM 834 O O . PHE A 1 109 ? 3.721 -5.626 -9.001 1.00 98.25 109 PHE A O 1
ATOM 841 N N . HIS A 1 110 ? 2.202 -4.124 -9.678 1.00 95.94 110 HIS A N 1
ATOM 842 C CA . HIS A 1 110 ? 2.762 -4.062 -11.027 1.00 95.94 110 HIS A CA 1
ATOM 843 C C . HIS A 1 110 ? 3.691 -2.868 -11.226 1.00 95.94 110 HIS A C 1
ATOM 845 O O . HIS A 1 110 ? 3.531 -1.813 -10.605 1.00 95.94 110 HIS A O 1
ATOM 851 N N . SER A 1 111 ? 4.657 -3.045 -12.118 1.00 93.31 111 SER A N 1
ATOM 852 C CA . SER A 1 111 ? 5.563 -2.009 -12.595 1.00 93.31 111 SER A CA 1
ATOM 853 C C . SER A 1 111 ? 5.871 -2.212 -14.077 1.00 93.31 111 SER A C 1
ATOM 855 O O . SER A 1 111 ? 5.516 -3.234 -14.657 1.00 93.31 111 SER A O 1
ATOM 857 N N . PHE A 1 112 ? 6.566 -1.256 -14.680 1.00 87.88 112 PHE A N 1
ATOM 858 C CA . PHE A 1 112 ? 7.022 -1.329 -16.058 1.00 87.88 112 PHE A CA 1
ATOM 859 C C . PHE A 1 112 ? 8.497 -1.732 -16.116 1.00 87.88 112 PHE A C 1
ATOM 861 O O . PHE A 1 112 ? 9.341 -1.097 -15.484 1.00 87.88 112 PHE A O 1
ATOM 868 N N . ASP A 1 113 ? 8.805 -2.770 -16.888 1.00 86.06 113 ASP A N 1
ATOM 869 C CA . ASP A 1 113 ? 10.179 -3.138 -17.216 1.00 86.06 113 ASP A CA 1
ATOM 870 C C . ASP A 1 113 ? 10.640 -2.395 -18.473 1.00 86.06 113 ASP A C 1
ATOM 872 O O . ASP A 1 113 ? 10.073 -2.569 -19.555 1.00 86.06 113 ASP A O 1
ATOM 876 N N . GLU A 1 114 ? 11.690 -1.588 -18.338 1.00 79.44 114 GLU A N 1
ATOM 877 C CA . GLU A 1 114 ? 12.251 -0.798 -19.436 1.00 79.44 114 GLU A CA 1
ATOM 878 C C . GLU A 1 114 ? 12.899 -1.665 -20.520 1.00 79.44 114 GLU A C 1
ATOM 880 O O . GLU A 1 114 ? 12.838 -1.316 -21.699 1.00 79.44 114 GLU A O 1
ATOM 885 N N . THR A 1 115 ? 13.461 -2.820 -20.144 1.00 83.94 115 THR A N 1
ATOM 886 C CA . THR A 1 115 ? 14.197 -3.677 -21.081 1.00 83.94 115 THR A CA 1
ATOM 887 C C . THR A 1 115 ? 13.235 -4.384 -22.027 1.00 83.94 115 THR A C 1
ATOM 889 O O . THR A 1 115 ? 13.419 -4.374 -23.244 1.00 83.94 115 THR A O 1
ATOM 892 N N . THR A 1 116 ? 12.181 -4.995 -21.484 1.00 87.06 116 THR A N 1
ATOM 893 C CA . THR A 1 116 ? 11.197 -5.726 -22.293 1.00 87.06 116 THR A CA 1
ATOM 894 C C . THR A 1 116 ? 10.019 -4.870 -22.752 1.00 87.06 116 THR A C 1
ATOM 896 O O . THR A 1 116 ? 9.242 -5.324 -23.594 1.00 87.06 116 THR A O 1
ATOM 899 N N . ARG A 1 117 ? 9.880 -3.646 -22.222 1.00 81.94 117 ARG A N 1
ATOM 900 C CA . ARG A 1 117 ? 8.741 -2.736 -22.430 1.00 81.94 117 ARG A CA 1
ATOM 901 C C . ARG A 1 117 ? 7.390 -3.356 -22.062 1.00 81.94 117 ARG A C 1
ATOM 903 O O . ARG A 1 117 ? 6.391 -3.151 -22.753 1.00 81.94 117 ARG A O 1
ATOM 910 N N . LYS A 1 118 ? 7.347 -4.138 -20.980 1.00 86.50 118 LYS A N 1
ATOM 911 C CA . LYS A 1 118 ? 6.140 -4.834 -20.503 1.00 86.50 118 LYS A CA 1
ATOM 912 C C . LYS A 1 118 ? 5.773 -4.423 -19.085 1.00 86.50 118 LYS A C 1
ATOM 914 O O . LYS A 1 118 ? 6.632 -4.075 -18.282 1.00 86.50 118 LYS A O 1
ATOM 919 N N . GLN A 1 119 ? 4.483 -4.540 -18.774 1.00 89.44 119 GLN A N 1
ATOM 920 C CA . GLN A 1 119 ? 4.032 -4.572 -17.387 1.00 89.44 119 GLN A CA 1
ATOM 921 C C . GLN A 1 119 ? 4.437 -5.902 -16.756 1.00 89.44 119 GLN A C 1
ATOM 923 O O . GLN A 1 119 ? 4.199 -6.967 -17.329 1.00 89.44 119 GLN A O 1
ATOM 928 N N . ILE A 1 120 ? 5.033 -5.823 -15.579 1.00 93.44 120 ILE A N 1
ATOM 929 C CA . ILE A 1 120 ? 5.498 -6.952 -14.783 1.00 93.44 120 ILE A CA 1
ATOM 930 C C . ILE A 1 120 ? 4.891 -6.874 -13.391 1.00 93.44 120 ILE A C 1
ATOM 932 O O . ILE A 1 120 ? 4.568 -5.791 -12.910 1.00 93.44 120 ILE A O 1
ATOM 936 N N . VAL A 1 121 ? 4.757 -8.021 -12.733 1.00 97.44 121 VAL A N 1
ATOM 937 C CA . VAL A 1 121 ? 4.395 -8.089 -11.315 1.00 97.44 121 VAL A CA 1
ATOM 938 C C . VAL A 1 121 ? 5.668 -8.284 -10.508 1.00 97.44 121 VAL A C 1
ATOM 940 O O . VAL A 1 121 ? 6.490 -9.140 -10.826 1.00 97.44 121 VAL A O 1
ATOM 943 N N . LEU A 1 122 ? 5.817 -7.480 -9.466 1.00 97.38 122 LEU A N 1
ATOM 944 C CA . LEU A 1 122 ? 6.897 -7.548 -8.497 1.00 97.38 122 LEU A CA 1
ATOM 945 C C . LEU A 1 122 ? 6.306 -7.852 -7.123 1.00 97.38 122 LEU A C 1
ATOM 947 O O . LEU A 1 122 ? 5.168 -7.484 -6.837 1.00 97.38 122 LEU A O 1
ATOM 951 N N . ILE A 1 123 ? 7.086 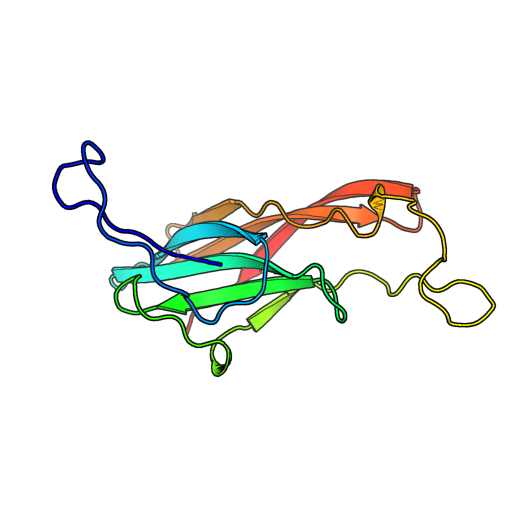-8.524 -6.278 1.00 98.44 123 ILE A N 1
ATOM 952 C CA . ILE A 1 123 ? 6.710 -8.840 -4.900 1.00 98.44 123 ILE A CA 1
ATOM 953 C C . ILE A 1 123 ? 7.825 -8.344 -3.983 1.00 98.44 123 ILE A C 1
ATOM 955 O O . ILE A 1 123 ? 8.960 -8.809 -4.078 1.00 98.44 123 ILE A O 1
ATOM 959 N N . ALA A 1 124 ? 7.501 -7.412 -3.090 1.00 98.19 124 ALA A N 1
ATOM 960 C CA . ALA A 1 124 ? 8.384 -7.007 -2.003 1.00 98.19 124 ALA A CA 1
ATOM 961 C C . ALA A 1 124 ? 8.116 -7.867 -0.762 1.00 98.19 124 ALA A C 1
ATOM 963 O O . ALA A 1 124 ? 6.967 -8.194 -0.470 1.00 98.19 124 ALA A O 1
ATOM 964 N N . SER A 1 125 ? 9.181 -8.216 -0.041 1.00 97.75 125 SER A N 1
ATOM 965 C CA . SER A 1 125 ? 9.145 -9.005 1.195 1.00 97.75 125 SER A CA 1
ATOM 966 C C . SER A 1 125 ? 9.907 -8.258 2.279 1.00 97.75 125 SER A C 1
ATOM 968 O O . SER A 1 125 ? 11.056 -7.887 2.039 1.00 97.75 125 SER A O 1
ATOM 970 N N . PHE A 1 126 ? 9.289 -8.004 3.430 1.00 97.50 126 PHE A N 1
ATOM 971 C CA . PHE A 1 126 ? 9.926 -7.261 4.520 1.00 97.50 126 PHE A CA 1
ATOM 972 C C . PHE A 1 126 ? 9.257 -7.536 5.870 1.00 97.50 126 PHE A C 1
ATOM 974 O O . PHE A 1 126 ? 8.091 -7.920 5.924 1.00 97.50 126 PHE A O 1
ATOM 981 N N . GLU A 1 127 ? 10.000 -7.291 6.946 1.00 95.12 127 GLU A N 1
ATOM 982 C CA . GLU A 1 127 ? 9.471 -7.217 8.310 1.00 95.12 127 GLU A CA 1
ATOM 983 C C . GLU A 1 127 ? 8.995 -5.798 8.623 1.00 95.12 127 GLU A C 1
ATOM 985 O O . GLU A 1 127 ? 9.538 -4.819 8.098 1.00 95.12 127 GLU A O 1
ATOM 990 N N . VAL A 1 128 ? 8.012 -5.683 9.514 1.00 89.44 128 VAL A N 1
ATOM 991 C CA . VAL A 1 128 ? 7.564 -4.396 10.054 1.00 89.44 128 VAL A CA 1
ATOM 992 C C . VAL A 1 128 ? 8.044 -4.284 11.496 1.00 89.44 128 VAL A C 1
ATOM 994 O O . VAL A 1 128 ? 7.750 -5.152 12.313 1.00 89.44 128 VAL A O 1
ATOM 997 N N . ALA A 1 129 ? 8.812 -3.231 11.782 1.00 77.06 129 ALA A N 1
ATOM 998 C CA . ALA A 1 129 ? 9.333 -2.944 13.117 1.00 77.06 129 ALA A CA 1
ATOM 999 C C . ALA A 1 129 ? 8.283 -2.330 14.062 1.00 77.06 129 ALA A C 1
ATOM 1001 O O . ALA A 1 129 ? 7.270 -1.742 13.596 1.00 77.06 129 ALA A O 1
#

Sequence (129 aa):
LFVSSSEDGGASWGRYRRTGLWGYPADLVTLGDGRLLAAYGHRRDPIGIKVAVSDDGLEWNEENAREIYRPPNLTNDDGRPAAGLDSGYRHIGYPSAVVLDDGSVRVAFHSFDETTRKQIVLIASFEVA